Protein AF-A0A9W5R5Y3-F1 (afdb_monomer_lite)

Secondary structure (DSSP, 8-state):
--TTT--S-EEEEETTEEEETTT--EEEHHHHHTT----

Structure (mmCIF, N/CA/C/O backbone):
data_AF-A0A9W5R5Y3-F1
#
_entry.id   AF-A0A9W5R5Y3-F1
#
loop_
_atom_site.group_PDB
_atom_site.id
_atom_site.type_symbol
_atom_site.label_atom_id
_atom_site.label_alt_id
_atom_site.label_comp_id
_atom_site.label_asym_id
_atom_site.label_entity_id
_atom_site.label_seq_id
_atom_site.pdbx_PDB_ins_code
_atom_site.Cartn_x
_atom_site.Cartn_y
_atom_site.Cartn_z
_atom_site.occupancy
_atom_site.B_iso_or_equiv
_atom_site.auth_seq_id
_atom_site.auth_comp_id
_atom_site.auth_asym_id
_atom_site.auth_atom_id
_atom_site.pdbx_PDB_model_num
ATOM 1 N N . MET A 1 1 ? 1.167 8.212 -5.614 1.00 86.19 1 MET A N 1
ATOM 2 C CA . MET A 1 1 ? 2.162 7.636 -6.553 1.00 86.19 1 MET A CA 1
ATOM 3 C C . MET A 1 1 ? 2.821 6.466 -5.837 1.00 86.19 1 MET A C 1
ATOM 5 O O . MET A 1 1 ? 2.878 6.541 -4.618 1.00 86.19 1 MET A O 1
ATOM 9 N N . CYS A 1 2 ? 3.217 5.382 -6.512 1.00 91.06 2 CYS A N 1
ATOM 10 C CA . CYS A 1 2 ? 3.841 4.247 -5.816 1.00 91.06 2 CYS A CA 1
ATOM 11 C C . CYS A 1 2 ? 5.185 4.671 -5.196 1.00 91.06 2 CYS A C 1
ATOM 13 O O . CYS A 1 2 ? 6.023 5.149 -5.960 1.00 91.06 2 CYS A O 1
ATOM 15 N N . PRO A 1 3 ? 5.419 4.479 -3.885 1.00 89.44 3 PRO A N 1
ATOM 16 C CA . PRO A 1 3 ? 6.677 4.865 -3.241 1.00 89.44 3 PRO A CA 1
ATOM 17 C C . PRO A 1 3 ? 7.913 4.184 -3.846 1.00 89.44 3 PRO A C 1
ATOM 19 O O . PRO A 1 3 ? 8.919 4.846 -4.077 1.00 89.44 3 PRO A O 1
ATOM 22 N N . ASP A 1 4 ? 7.824 2.891 -4.178 1.00 91.56 4 ASP A N 1
ATOM 23 C CA . ASP A 1 4 ? 8.990 2.135 -4.661 1.00 91.56 4 ASP A CA 1
ATOM 24 C C . ASP A 1 4 ? 9.368 2.389 -6.121 1.00 91.56 4 ASP A C 1
ATOM 26 O O . ASP A 1 4 ? 10.542 2.566 -6.443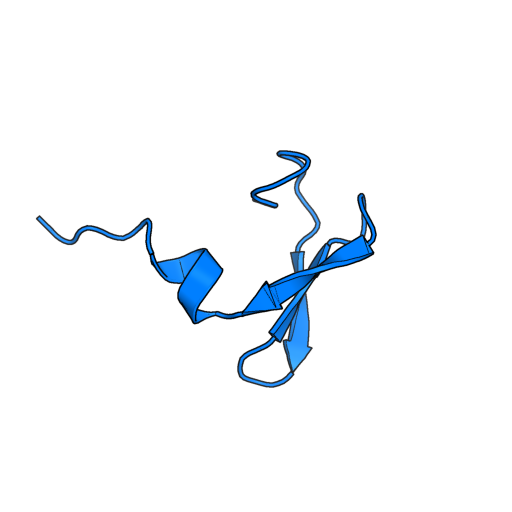 1.00 91.56 4 ASP A O 1
ATOM 30 N N . CYS A 1 5 ? 8.396 2.383 -7.038 1.00 92.94 5 CYS A N 1
ATOM 31 C CA . CYS A 1 5 ? 8.680 2.538 -8.468 1.00 92.94 5 CYS A CA 1
ATOM 32 C C . CYS A 1 5 ? 8.400 3.942 -9.008 1.00 92.94 5 CYS A C 1
ATOM 34 O O . CYS A 1 5 ? 8.684 4.200 -10.172 1.00 92.94 5 CYS A O 1
ATOM 36 N N . ASN A 1 6 ? 7.862 4.845 -8.181 1.00 91.38 6 ASN A N 1
ATOM 37 C CA . ASN A 1 6 ? 7.511 6.220 -8.543 1.00 91.38 6 ASN A CA 1
ATOM 38 C C . ASN A 1 6 ? 6.549 6.338 -9.746 1.00 91.38 6 ASN A C 1
ATOM 40 O O . ASN A 1 6 ? 6.454 7.382 -10.3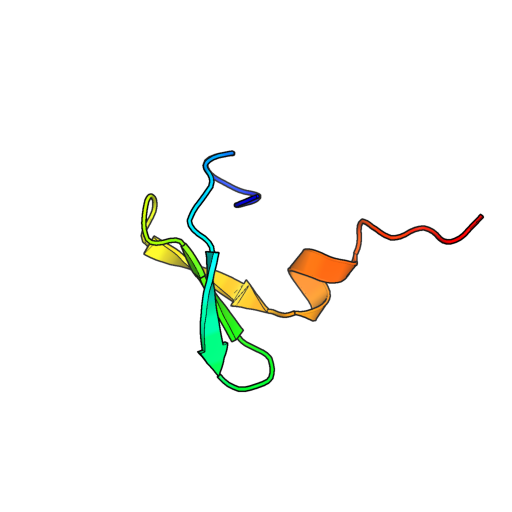84 1.00 91.38 6 ASN A O 1
ATOM 44 N N . GLU A 1 7 ? 5.799 5.275 -10.042 1.00 92.69 7 GLU A N 1
ATOM 45 C CA . GLU A 1 7 ? 4.820 5.244 -11.126 1.00 92.69 7 GLU A CA 1
ATOM 46 C C . GLU A 1 7 ? 3.391 5.409 -10.591 1.00 92.69 7 GLU A C 1
ATOM 48 O O . GLU A 1 7 ? 3.058 5.085 -9.440 1.00 92.69 7 GLU A O 1
ATOM 53 N N . MET A 1 8 ? 2.496 5.898 -11.449 1.00 90.56 8 MET A N 1
ATOM 54 C CA . MET A 1 8 ? 1.063 5.910 -11.160 1.00 90.56 8 MET A CA 1
ATOM 55 C C . MET A 1 8 ? 0.505 4.499 -11.359 1.00 90.56 8 MET A C 1
ATOM 57 O O . MET A 1 8 ? 0.520 3.971 -12.467 1.00 90.56 8 MET A O 1
ATOM 61 N N . GLY A 1 9 ? 0.022 3.873 -10.286 1.00 92.56 9 GLY A N 1
ATOM 62 C CA . GLY A 1 9 ? -0.539 2.524 -10.392 1.00 92.56 9 GLY A CA 1
ATOM 63 C C . GLY A 1 9 ? -0.991 1.876 -9.090 1.00 92.56 9 GLY A C 1
ATOM 64 O O . GLY A 1 9 ? -1.135 0.662 -9.070 1.00 92.56 9 GLY A O 1
ATOM 65 N N . LEU A 1 10 ? -1.182 2.642 -8.012 1.00 93.94 10 LEU A N 1
ATOM 66 C CA . LEU A 1 10 ? -1.712 2.104 -6.757 1.00 93.94 10 LEU A CA 1
ATOM 67 C C . LEU A 1 10 ? -3.221 1.877 -6.886 1.00 93.94 10 LEU A C 1
ATOM 69 O O . LEU A 1 10 ? -3.955 2.806 -7.228 1.00 93.94 10 LEU A O 1
ATOM 73 N N . VAL A 1 11 ? -3.674 0.660 -6.595 1.00 95.38 11 VAL A N 1
ATOM 74 C CA . VAL A 1 11 ? -5.093 0.280 -6.575 1.00 95.38 11 VAL A CA 1
ATOM 75 C C . VAL A 1 11 ? -5.485 -0.286 -5.214 1.00 95.38 11 VAL A C 1
ATOM 77 O O . VAL A 1 11 ? -4.688 -0.966 -4.573 1.00 95.38 11 VAL A O 1
ATOM 80 N N . GLU A 1 12 ? -6.709 -0.006 -4.764 1.00 95.69 12 GLU A N 1
ATOM 81 C CA . GLU A 1 12 ? -7.223 -0.518 -3.490 1.00 95.69 12 GLU A CA 1
ATOM 82 C C . GLU A 1 12 ? -7.514 -2.023 -3.604 1.00 95.69 12 GLU A C 1
ATOM 84 O O . GLU A 1 12 ? -8.311 -2.463 -4.434 1.00 95.69 12 GLU A O 1
ATOM 89 N N . LYS A 1 13 ? -6.872 -2.818 -2.746 1.00 92.94 13 LYS A N 1
ATOM 90 C CA . LYS A 1 13 ? -7.094 -4.266 -2.625 1.00 92.94 13 LYS A CA 1
ATOM 91 C C . LYS A 1 13 ? -7.989 -4.595 -1.433 1.00 92.94 13 LYS A C 1
ATOM 93 O O . LYS A 1 13 ? -8.675 -5.618 -1.413 1.00 92.94 13 LYS A O 1
ATOM 98 N N 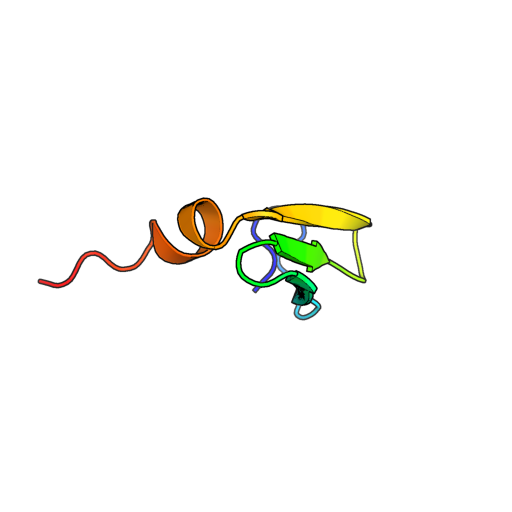. SER A 1 14 ? -7.952 -3.767 -0.392 1.00 92.75 14 SER A N 1
ATOM 99 C CA . SER A 1 14 ? -8.780 -3.874 0.816 1.00 92.75 14 SER A CA 1
ATOM 100 C C . SER A 1 14 ? -8.874 -2.508 1.498 1.00 92.75 14 SER A C 1
ATOM 102 O O . SER A 1 14 ? -8.057 -1.643 1.214 1.00 92.75 14 SER A O 1
ATOM 104 N N . LEU A 1 15 ? -9.780 -2.357 2.474 1.00 90.25 15 LEU A N 1
ATOM 105 C CA . LEU A 1 15 ? -10.009 -1.119 3.252 1.00 90.25 15 LEU A CA 1
ATOM 106 C C . LEU A 1 15 ? -8.743 -0.362 3.698 1.00 90.25 15 LEU A C 1
ATOM 108 O O . LEU A 1 15 ? -8.790 0.848 3.888 1.00 90.25 15 LEU A O 1
ATOM 112 N N . THR A 1 16 ? -7.634 -1.067 3.928 1.00 92.94 16 THR A N 1
ATOM 113 C CA . THR A 1 16 ? -6.362 -0.474 4.361 1.00 92.94 16 THR A CA 1
ATOM 114 C C . THR A 1 16 ? -5.154 -0.951 3.557 1.00 92.94 16 THR A C 1
ATOM 116 O O . THR A 1 16 ? -4.025 -0.786 4.018 1.00 92.94 16 THR A O 1
ATOM 119 N N . LYS A 1 17 ? -5.367 -1.593 2.400 1.00 94.88 17 LYS A N 1
ATOM 120 C CA . LYS A 1 17 ? -4.302 -2.187 1.582 1.00 94.88 17 LYS A CA 1
ATOM 121 C C . LYS A 1 17 ? -4.405 -1.767 0.127 1.00 94.88 17 LYS A C 1
ATOM 123 O O . LYS A 1 17 ? -5.480 -1.825 -0.471 1.00 94.88 17 LYS A O 1
ATOM 128 N N . TRP A 1 18 ? -3.251 -1.475 -0.441 1.00 95.50 18 TRP A N 1
ATOM 129 C CA . TRP A 1 18 ? -3.055 -1.025 -1.803 1.00 95.50 18 TRP A CA 1
ATOM 130 C C . TRP A 1 18 ? -2.010 -1.901 -2.477 1.00 95.50 18 TRP A C 1
ATOM 132 O O . TRP A 1 18 ? -1.096 -2.387 -1.823 1.00 95.50 18 TRP A O 1
ATOM 142 N N . GLU A 1 19 ? -2.141 -2.106 -3.777 1.00 96.19 19 GLU A N 1
ATOM 143 C CA . GLU A 1 19 ? -1.168 -2.844 -4.582 1.00 96.19 19 GLU A CA 1
ATOM 144 C C . GLU A 1 19 ? -0.759 -1.974 -5.768 1.00 96.19 19 GLU A C 1
ATOM 146 O O . GLU A 1 19 ? -1.606 -1.328 -6.393 1.00 96.19 19 GLU A O 1
ATOM 151 N N . CYS A 1 20 ? 0.534 -1.919 -6.078 1.00 96.25 20 CYS A N 1
ATOM 152 C CA . CYS A 1 20 ? 1.005 -1.250 -7.280 1.00 96.25 20 CYS A CA 1
ATOM 153 C C . CYS A 1 20 ? 0.948 -2.197 -8.480 1.00 96.25 20 CYS A C 1
ATOM 155 O O . CYS A 1 20 ? 1.659 -3.195 -8.524 1.00 96.25 20 CYS A O 1
ATOM 157 N N . LEU A 1 21 ? 0.206 -1.831 -9.523 1.00 95.75 21 LEU A N 1
ATOM 158 C CA . LEU A 1 21 ? 0.123 -2.624 -10.754 1.00 95.75 21 LEU A CA 1
ATOM 159 C C . LEU A 1 21 ? 1.417 -2.630 -11.589 1.00 95.75 21 LEU A C 1
ATOM 161 O O . LEU A 1 21 ? 1.543 -3.448 -12.498 1.00 95.75 21 LEU A O 1
ATOM 165 N N . ASN A 1 22 ? 2.368 -1.731 -11.306 1.00 95.25 22 ASN A N 1
ATOM 166 C CA . ASN A 1 22 ? 3.617 -1.619 -12.065 1.00 95.25 22 ASN A CA 1
ATOM 167 C C . ASN A 1 22 ? 4.752 -2.465 -11.471 1.00 95.25 22 ASN A C 1
ATOM 169 O O . ASN A 1 22 ? 5.469 -3.123 -12.220 1.00 95.25 22 ASN A O 1
ATOM 173 N N . CYS A 1 23 ? 4.930 -2.452 -10.145 1.00 95.06 23 CYS A N 1
ATOM 174 C CA . CYS A 1 23 ? 5.974 -3.237 -9.469 1.00 95.06 23 CYS A CA 1
ATOM 175 C C . CYS A 1 23 ? 5.442 -4.460 -8.709 1.00 95.06 23 CYS A C 1
ATOM 177 O O . CYS A 1 23 ? 6.231 -5.338 -8.372 1.00 95.06 23 CYS A O 1
ATOM 179 N N . GLY A 1 24 ? 4.131 -4.543 -8.468 1.00 94.56 24 GLY A N 1
ATOM 180 C CA . GLY A 1 24 ? 3.497 -5.620 -7.705 1.00 94.56 24 GLY A CA 1
ATOM 181 C C . GLY A 1 24 ? 3.608 -5.475 -6.186 1.00 94.56 24 GLY A C 1
ATOM 182 O O . GLY A 1 24 ? 3.176 -6.381 -5.481 1.00 94.56 24 GLY A O 1
ATOM 183 N N . GLU A 1 25 ? 4.180 -4.375 -5.688 1.00 95.25 25 GLU A N 1
ATOM 184 C CA . GLU A 1 25 ? 4.381 -4.169 -4.251 1.00 95.25 25 GLU A CA 1
ATOM 185 C C . GLU A 1 25 ? 3.073 -3.800 -3.538 1.00 95.25 25 GLU A C 1
ATOM 187 O O . GLU A 1 25 ? 2.223 -3.089 -4.092 1.00 95.25 25 GLU A O 1
ATOM 192 N N . GLU A 1 26 ? 2.915 -4.290 -2.308 1.00 95.44 26 GLU A N 1
ATOM 193 C CA . GLU A 1 26 ? 1.753 -4.033 -1.458 1.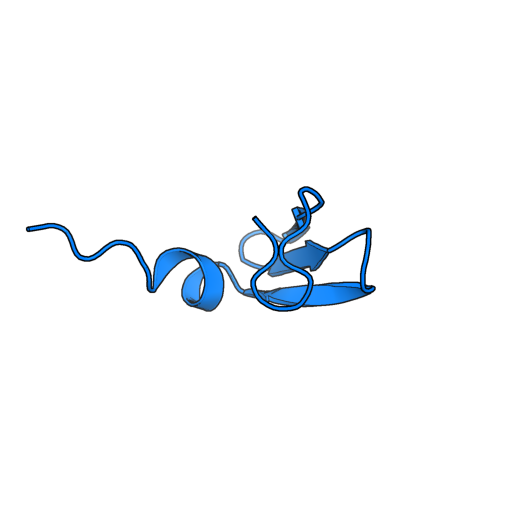00 95.44 26 GLU A CA 1
ATOM 194 C C . GLU A 1 26 ? 2.066 -2.977 -0.390 1.00 95.44 26 GLU A C 1
ATOM 196 O O . GLU A 1 26 ? 3.051 -3.079 0.332 1.00 95.44 26 GLU A O 1
ATOM 201 N N . PHE A 1 27 ? 1.167 -2.008 -0.231 1.00 93.56 27 PHE A N 1
ATOM 202 C CA . PHE A 1 27 ? 1.271 -0.919 0.738 1.00 93.56 27 PHE A CA 1
ATOM 203 C C . PHE A 1 27 ? 0.049 -0.895 1.643 1.00 93.56 27 PHE A C 1
ATOM 205 O O . PHE A 1 27 ? -1.065 -1.240 1.236 1.00 93.56 27 PHE A O 1
ATOM 212 N N . THR A 1 28 ? 0.216 -0.426 2.869 1.00 94.06 28 THR A N 1
ATOM 213 C CA . THR A 1 28 ? -0.907 -0.063 3.728 1.00 94.06 28 THR A CA 1
ATOM 214 C C . THR A 1 28 ? -1.250 1.414 3.586 1.00 94.06 28 THR A C 1
ATOM 216 O O . THR A 1 28 ? -0.398 2.240 3.273 1.00 94.06 28 THR A O 1
ATOM 219 N N . THR A 1 29 ? -2.504 1.775 3.861 1.00 90.50 29 THR A N 1
ATOM 220 C CA . THR A 1 29 ? -2.927 3.186 3.895 1.00 90.50 29 THR A CA 1
ATOM 221 C C . THR A 1 29 ? -2.036 4.016 4.823 1.00 90.50 29 THR A C 1
ATOM 223 O O . THR A 1 29 ? -1.664 5.121 4.470 1.00 90.50 29 THR A O 1
ATOM 226 N N . LYS A 1 30 ? -1.596 3.451 5.958 1.00 89.69 30 LYS A N 1
ATOM 227 C CA . LYS A 1 30 ? -0.669 4.127 6.875 1.00 89.69 30 LYS A CA 1
ATOM 228 C C . LYS A 1 3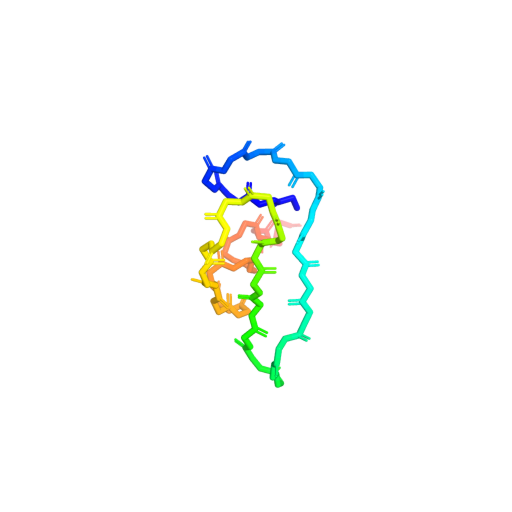0 ? 0.649 4.512 6.190 1.00 89.69 30 LYS A C 1
ATOM 230 O O . LYS A 1 30 ? 1.091 5.635 6.360 1.00 89.69 30 LYS A O 1
ATOM 235 N N . GL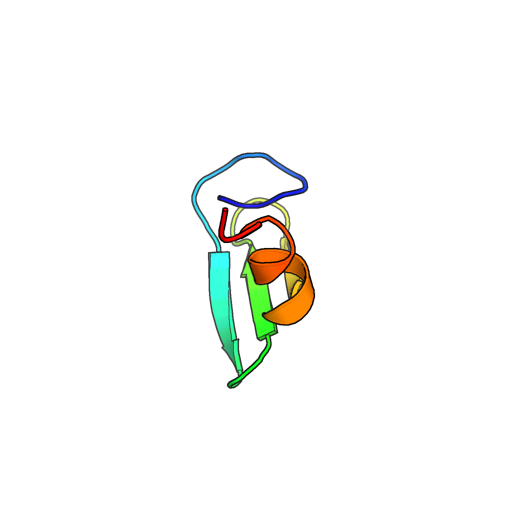U A 1 31 ? 1.242 3.602 5.419 1.00 89.56 31 GLU A N 1
ATOM 236 C CA . GLU A 1 31 ? 2.504 3.849 4.704 1.00 89.56 31 GLU A CA 1
ATOM 237 C C . GLU A 1 31 ? 2.351 4.894 3.593 1.00 89.56 31 GLU A C 1
ATOM 239 O O . GLU A 1 31 ? 3.300 5.603 3.285 1.00 89.56 31 GLU A O 1
ATOM 244 N N . LEU A 1 32 ? 1.159 5.002 2.996 1.00 87.56 32 LEU A N 1
ATOM 245 C CA . LEU A 1 32 ? 0.865 5.993 1.958 1.00 87.56 32 LEU A CA 1
ATOM 246 C C . LEU A 1 32 ? 0.458 7.366 2.521 1.00 87.56 32 LEU A C 1
ATOM 248 O O . LEU A 1 32 ? 0.596 8.364 1.817 1.00 87.56 32 LEU A O 1
ATOM 252 N N . ASP A 1 33 ? -0.058 7.419 3.752 1.00 84.31 33 ASP A N 1
ATOM 253 C CA . ASP A 1 33 ? -0.477 8.646 4.448 1.00 84.31 33 ASP A CA 1
ATOM 254 C C . ASP A 1 33 ? 0.638 9.272 5.315 1.00 84.31 33 ASP A C 1
ATOM 256 O O . ASP A 1 33 ? 0.467 10.390 5.800 1.00 84.31 33 ASP A O 1
ATOM 260 N N . GLU A 1 34 ? 1.783 8.602 5.512 1.00 70.69 34 GLU A N 1
ATOM 261 C CA . GLU A 1 34 ? 2.904 9.125 6.324 1.00 70.69 34 GLU A CA 1
ATOM 262 C C . GLU A 1 34 ? 3.569 10.394 5.740 1.00 70.69 34 GLU A C 1
ATOM 264 O O . GLU A 1 34 ? 4.320 11.056 6.451 1.00 70.69 34 GLU A O 1
ATOM 269 N N . ASP A 1 35 ? 3.233 10.798 4.509 1.00 59.22 35 ASP A N 1
ATOM 270 C CA . ASP A 1 35 ? 3.715 12.031 3.857 1.00 59.22 35 ASP A CA 1
ATOM 271 C C . ASP A 1 35 ? 2.803 13.264 4.048 1.00 59.22 35 ASP A C 1
ATOM 273 O O . ASP A 1 35 ? 3.096 14.341 3.522 1.00 59.22 35 ASP A O 1
ATOM 277 N N . VAL A 1 36 ? 1.690 13.160 4.785 1.00 59.94 36 VAL A N 1
ATOM 278 C CA . VAL A 1 36 ? 0.830 14.323 5.072 1.00 59.94 36 VAL A CA 1
ATOM 279 C C . VAL A 1 36 ? 1.183 14.910 6.442 1.00 59.94 36 VAL A C 1
ATOM 281 O O . VAL A 1 36 ? 0.413 14.823 7.399 1.00 59.94 36 VAL A O 1
ATOM 284 N N . GLU A 1 37 ? 2.357 15.539 6.548 1.00 60.25 37 GLU A N 1
ATOM 285 C CA . GLU A 1 37 ? 2.603 16.515 7.617 1.00 60.25 37 GLU A CA 1
ATOM 286 C C . GLU A 1 37 ? 1.653 17.710 7.391 1.00 60.25 37 GLU A C 1
ATOM 288 O O . GLU A 1 37 ? 1.864 18.555 6.522 1.00 60.25 37 GLU A O 1
ATOM 293 N N . LEU A 1 38 ? 0.533 17.734 8.122 1.00 57.41 38 LEU A N 1
ATOM 294 C CA . LEU A 1 38 ? -0.360 18.891 8.222 1.00 57.41 38 LEU A CA 1
ATOM 295 C C . LEU A 1 38 ? 0.327 19.976 9.074 1.00 57.41 38 LEU A C 1
ATOM 297 O O . LEU A 1 38 ? 0.163 19.975 10.296 1.00 57.41 38 LEU A O 1
ATOM 301 N N . ASP A 1 39 ? 1.088 20.868 8.434 1.00 55.75 39 ASP A N 1
ATOM 302 C CA . ASP A 1 39 ? 1.462 22.194 8.975 1.00 55.75 39 ASP A CA 1
ATOM 303 C C . ASP A 1 39 ? 0.269 23.174 8.949 1.00 55.75 39 ASP A C 1
ATOM 305 O O . ASP A 1 39 ? -0.445 23.240 7.915 1.00 55.75 39 ASP A O 1
#

Sequence (39 aa):
MCPDCNEMGLVEKSLTKWECLNCGEEFTTKELDEDVELD

Foldseek 3Di:
DDPPPPDPAWDDPDPFWTAGPPPRDIDGVCRVCVPPPPD

Radius of gyration: 10.15 Å; chains: 1; bounding box: 19×28×21 Å

pLDDT: mean 87.66, std 12.03, range [55.75, 96.25]

Organism: NCBI:txid1053242